Protein AF-F9RME2-F1 (afdb_monomer_lite)

InterPro domains:
  IPR056974 Tail assembly protein gp4-like [PF23746] (4-68)

Foldseek 3Di:
DDDDDDDDDPVVVVVQVLLQPDCADVPRGDSDDPVVVVVDDPVSVVVSVVVVVVVVVVVVVVVVVVVVD

Sequence (69 aa):
EPNYVLVRSNIKAGVALMRRQIKSIGDIQGPMSPADIKGLHAADLDIIQAHIKAMDTAAAQALIARGKS

pLDDT: mean 85.05, std 7.27, range [50.03, 92.44]

Radius of gyration: 16.54 Å; chains: 1; bounding box: 45×44×39 Å

Structure (mmCIF, N/CA/C/O backbone):
data_AF-F9RME2-F1
#
_entry.id   AF-F9RME2-F1
#
loop_
_atom_site.group_PDB
_atom_site.id
_atom_site.type_symbol
_atom_site.label_atom_id
_atom_site.label_alt_id
_atom_site.label_comp_id
_atom_site.label_asym_id
_atom_site.label_entity_id
_atom_site.label_seq_id
_atom_site.pdbx_PDB_ins_code
_atom_site.Cartn_x
_atom_site.Cartn_y
_atom_site.Cartn_z
_atom_site.occupancy
_atom_site.B_iso_or_equiv
_atom_site.auth_seq_id
_atom_site.auth_comp_id
_atom_site.auth_asym_id
_atom_site.auth_atom_id
_atom_site.pdbx_PDB_model_num
ATOM 1 N N . GLU A 1 1 ? 25.336 30.785 7.452 1.00 62.66 1 GLU A N 1
ATOM 2 C CA . GLU A 1 1 ? 25.435 29.536 6.666 1.00 62.66 1 GLU A CA 1
ATOM 3 C C . GLU A 1 1 ? 24.035 28.977 6.442 1.00 62.66 1 GLU A C 1
ATOM 5 O O . GLU A 1 1 ? 23.206 29.145 7.335 1.00 62.66 1 GLU A O 1
ATOM 10 N N . PRO A 1 2 ? 23.714 28.386 5.280 1.00 70.56 2 PRO A N 1
ATOM 11 C CA . PRO A 1 2 ? 22.417 27.747 5.085 1.00 70.56 2 PRO A CA 1
ATOM 12 C C . PRO A 1 2 ? 22.310 26.483 5.952 1.00 70.56 2 PRO A C 1
ATOM 14 O O . PRO A 1 2 ? 23.174 25.612 5.905 1.00 70.56 2 PRO A O 1
ATOM 17 N N . ASN A 1 3 ? 21.242 26.396 6.747 1.00 78.25 3 ASN A N 1
ATOM 18 C CA . ASN A 1 3 ? 20.925 25.236 7.576 1.00 78.25 3 ASN A CA 1
ATOM 19 C C . ASN A 1 3 ? 20.059 24.256 6.769 1.00 78.25 3 ASN A C 1
ATOM 21 O O . ASN A 1 3 ? 18.899 24.547 6.474 1.00 78.25 3 ASN A O 1
ATOM 25 N N . TYR A 1 4 ? 20.625 23.109 6.397 1.00 81.44 4 TYR A N 1
ATOM 26 C CA . TYR A 1 4 ? 19.905 22.052 5.690 1.00 81.44 4 TYR A CA 1
ATOM 27 C C . TYR A 1 4 ? 19.341 21.042 6.689 1.00 81.44 4 TYR A C 1
ATOM 29 O O . TYR A 1 4 ? 20.086 20.395 7.422 1.00 81.44 4 TYR A O 1
ATOM 37 N N . VAL A 1 5 ? 18.019 20.869 6.684 1.00 80.88 5 VAL A N 1
ATOM 38 C CA . VAL A 1 5 ? 17.319 19.915 7.554 1.00 80.88 5 VAL A CA 1
ATOM 39 C C . VAL A 1 5 ? 16.790 18.751 6.721 1.00 80.88 5 VAL A C 1
ATOM 41 O O . VAL A 1 5 ? 16.134 18.945 5.697 1.00 80.88 5 VAL A O 1
ATOM 44 N N . LEU A 1 6 ? 17.052 17.523 7.171 1.00 83.06 6 LEU A N 1
ATOM 45 C CA . LEU A 1 6 ? 16.488 16.319 6.566 1.00 83.06 6 LEU A CA 1
ATOM 46 C C . LEU A 1 6 ? 14.997 16.218 6.902 1.00 83.06 6 LEU A C 1
ATOM 48 O O . LEU A 1 6 ? 14.623 15.943 8.042 1.00 83.06 6 LEU A O 1
ATOM 52 N N . VAL A 1 7 ? 14.140 16.397 5.897 1.00 79.12 7 VAL A N 1
ATOM 53 C CA . VAL A 1 7 ? 12.685 16.261 6.044 1.00 79.12 7 VAL A CA 1
ATOM 54 C C . VAL A 1 7 ? 12.231 14.918 5.477 1.00 79.12 7 VAL A C 1
ATOM 56 O O . VAL A 1 7 ? 12.552 14.553 4.343 1.00 79.12 7 VAL A O 1
ATOM 59 N N . ARG A 1 8 ? 11.459 14.160 6.264 1.00 81.06 8 ARG A N 1
ATOM 60 C CA . ARG A 1 8 ? 10.845 12.912 5.794 1.00 81.06 8 ARG A CA 1
ATOM 61 C C . ARG A 1 8 ? 9.699 13.236 4.840 1.00 81.06 8 ARG A C 1
ATOM 63 O O . ARG A 1 8 ? 8.815 14.022 5.159 1.00 81.06 8 ARG A O 1
ATOM 70 N N . SER A 1 9 ? 9.684 12.589 3.678 1.00 87.81 9 SER A N 1
ATOM 71 C CA . SER A 1 9 ? 8.542 12.672 2.768 1.00 87.81 9 SER A CA 1
ATOM 72 C C . SER A 1 9 ? 7.406 11.794 3.290 1.00 87.81 9 SER A C 1
ATOM 74 O O . SER A 1 9 ? 7.534 10.567 3.317 1.00 87.81 9 SER A O 1
ATOM 76 N N . ASN A 1 10 ? 6.286 12.420 3.656 1.00 86.50 10 ASN A N 1
ATOM 77 C CA . ASN A 1 10 ? 5.074 11.716 4.085 1.00 86.50 10 ASN A CA 1
ATOM 78 C C . ASN A 1 10 ? 4.576 10.739 3.011 1.00 86.50 10 ASN A C 1
ATOM 80 O O . ASN A 1 10 ? 4.185 9.620 3.328 1.00 86.50 10 ASN A O 1
ATOM 84 N N . ILE A 1 11 ? 4.690 11.119 1.733 1.00 86.56 11 ILE A N 1
ATOM 85 C CA . ILE A 1 11 ? 4.325 10.262 0.598 1.00 86.56 11 ILE A CA 1
ATOM 86 C C . ILE A 1 11 ? 5.199 9.003 0.575 1.00 86.56 11 ILE A C 1
ATOM 88 O O . ILE A 1 11 ? 4.681 7.889 0.537 1.00 86.56 11 ILE A O 1
ATOM 92 N N . LYS A 1 12 ? 6.530 9.151 0.658 1.00 86.69 12 LYS A N 1
ATOM 93 C CA . LYS A 1 12 ? 7.444 7.993 0.662 1.00 86.69 12 LYS A CA 1
ATOM 94 C C . LYS A 1 12 ? 7.215 7.087 1.873 1.00 86.69 12 LYS A C 1
ATOM 96 O O . LYS A 1 12 ? 7.318 5.869 1.741 1.00 86.69 12 LYS A O 1
ATOM 101 N N . ALA A 1 13 ? 6.898 7.666 3.031 1.00 86.88 13 ALA A N 1
ATOM 102 C CA . ALA A 1 13 ? 6.570 6.908 4.232 1.00 86.88 13 ALA A CA 1
ATOM 103 C C . ALA A 1 13 ? 5.270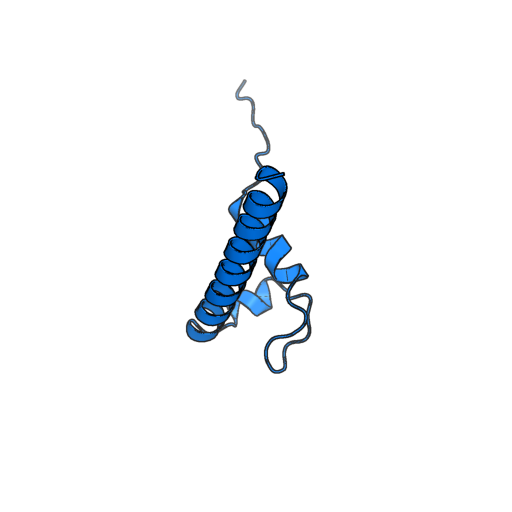 6.103 4.062 1.00 86.88 13 ALA A C 1
ATOM 105 O O . ALA A 1 13 ? 5.259 4.910 4.360 1.00 86.88 13 ALA A O 1
ATOM 106 N N . GLY A 1 14 ? 4.215 6.717 3.515 1.00 86.94 14 GLY A N 1
ATOM 107 C CA . GLY A 1 14 ? 2.943 6.045 3.238 1.00 86.94 14 GLY A CA 1
ATOM 108 C C . GLY A 1 14 ? 3.094 4.888 2.251 1.00 86.94 14 GLY A C 1
ATOM 109 O O . GLY A 1 14 ? 2.670 3.771 2.537 1.00 86.94 14 GLY A O 1
ATOM 110 N N . VAL A 1 15 ? 3.801 5.109 1.139 1.00 87.19 15 VAL A N 1
ATOM 111 C CA . VAL A 1 15 ? 4.083 4.051 0.152 1.00 87.19 15 VAL A CA 1
ATOM 112 C C . VAL A 1 15 ? 4.886 2.903 0.773 1.00 87.19 15 VAL A C 1
ATOM 114 O O . VAL A 1 15 ? 4.620 1.736 0.495 1.00 87.19 15 VAL A O 1
ATOM 117 N N . ALA A 1 16 ? 5.862 3.202 1.635 1.00 88.44 16 ALA A N 1
ATOM 118 C CA . ALA A 1 16 ? 6.648 2.170 2.309 1.00 88.44 16 ALA A CA 1
ATOM 119 C C . ALA A 1 16 ? 5.814 1.331 3.292 1.00 88.44 16 ALA A C 1
ATOM 121 O O . ALA A 1 16 ? 6.048 0.128 3.402 1.00 88.44 16 ALA A O 1
ATOM 122 N N . LEU A 1 17 ? 4.859 1.945 3.995 1.00 88.88 17 LEU A N 1
ATOM 123 C CA . LEU A 1 17 ? 3.937 1.236 4.886 1.00 88.88 17 LEU A CA 1
ATOM 124 C C . LEU A 1 17 ? 2.980 0.345 4.097 1.00 88.88 17 LEU A C 1
ATOM 126 O O . LEU A 1 17 ? 2.903 -0.847 4.378 1.00 88.88 17 LEU A O 1
ATOM 130 N N . MET A 1 18 ? 2.346 0.895 3.064 1.00 88.50 18 MET A N 1
ATOM 131 C CA . MET A 1 18 ? 1.433 0.162 2.190 1.00 88.50 18 MET A CA 1
ATOM 132 C C . MET A 1 18 ? 2.091 -1.103 1.615 1.00 88.50 18 MET A C 1
ATOM 134 O O . MET A 1 18 ? 1.565 -2.203 1.769 1.00 88.50 18 MET A O 1
ATOM 138 N N . ARG A 1 19 ? 3.316 -0.990 1.086 1.00 90.06 19 ARG A N 1
ATOM 139 C CA . ARG A 1 19 ? 4.093 -2.134 0.567 1.00 90.06 19 ARG A CA 1
ATOM 140 C C . ARG A 1 19 ? 4.330 -3.249 1.582 1.00 90.06 19 ARG A C 1
ATOM 142 O O . ARG A 1 19 ? 4.432 -4.410 1.199 1.00 90.06 19 ARG A O 1
ATOM 149 N N . ARG A 1 20 ? 4.471 -2.892 2.862 1.00 90.31 20 ARG A N 1
ATOM 150 C CA . ARG A 1 20 ? 4.686 -3.842 3.964 1.00 90.31 20 ARG A CA 1
ATOM 151 C C . ARG A 1 20 ? 3.401 -4.519 4.421 1.00 90.31 20 ARG A C 1
ATOM 153 O O . ARG A 1 20 ? 3.473 -5.603 4.984 1.00 90.31 20 ARG A O 1
ATOM 160 N N . GLN A 1 21 ? 2.258 -3.874 4.209 1.00 87.44 21 GLN A N 1
ATOM 161 C CA . GLN A 1 21 ? 0.944 -4.409 4.560 1.00 87.44 21 GLN A CA 1
ATOM 162 C C . GLN A 1 21 ? 0.404 -5.367 3.493 1.00 87.44 21 GLN A C 1
ATOM 164 O O . GLN A 1 21 ? -0.408 -6.234 3.807 1.00 87.44 21 GLN A O 1
ATOM 169 N N . ILE A 1 22 ? 0.864 -5.241 2.247 1.00 86.50 22 ILE A N 1
ATOM 170 C CA . ILE A 1 22 ? 0.490 -6.157 1.171 1.00 86.50 22 ILE A CA 1
ATOM 171 C C . ILE A 1 22 ? 1.111 -7.529 1.437 1.00 86.50 22 ILE A C 1
ATOM 173 O O . ILE A 1 22 ? 2.332 -7.686 1.412 1.00 86.50 22 ILE A O 1
ATOM 177 N N . LYS A 1 23 ? 0.250 -8.525 1.671 1.00 86.69 23 LYS A N 1
ATOM 178 C CA . LYS A 1 23 ? 0.637 -9.931 1.836 1.00 86.69 23 LYS A CA 1
ATOM 179 C C . LYS A 1 23 ? 0.833 -10.643 0.496 1.00 86.69 23 LYS A C 1
ATOM 181 O O . LYS A 1 23 ? 1.757 -11.437 0.382 1.00 86.69 23 LYS A O 1
ATOM 186 N N . SER A 1 24 ? -0.015 -10.369 -0.493 1.00 85.25 24 SER A N 1
ATOM 187 C CA . SER A 1 24 ? 0.126 -10.854 -1.870 1.00 85.25 24 SER A CA 1
ATOM 188 C C . SER A 1 24 ? -0.787 -10.078 -2.829 1.00 85.25 24 SER A C 1
ATOM 190 O O . SER A 1 24 ? -1.812 -9.544 -2.400 1.00 85.25 24 SER A O 1
ATOM 192 N N . ILE A 1 25 ? -0.429 -10.027 -4.116 1.00 80.44 25 ILE A N 1
ATOM 193 C CA . ILE A 1 25 ? -1.271 -9.545 -5.228 1.00 80.44 25 ILE A CA 1
ATOM 194 C C . ILE A 1 25 ? -1.088 -10.514 -6.395 1.00 80.44 25 ILE A C 1
ATOM 196 O O . ILE A 1 25 ? -0.008 -10.570 -6.979 1.00 80.44 25 ILE A O 1
ATOM 200 N N . GLY A 1 26 ? -2.125 -11.290 -6.720 1.00 79.50 26 GLY A N 1
ATOM 201 C CA . GLY A 1 26 ? -2.003 -12.376 -7.698 1.00 79.50 26 GLY A CA 1
ATOM 202 C C . GLY A 1 26 ? -0.866 -13.329 -7.316 1.00 79.50 26 GLY A C 1
ATOM 203 O O . GLY A 1 26 ? -0.844 -13.849 -6.198 1.00 79.50 26 GLY A O 1
ATOM 204 N N . ASP A 1 27 ? 0.102 -13.487 -8.220 1.00 82.06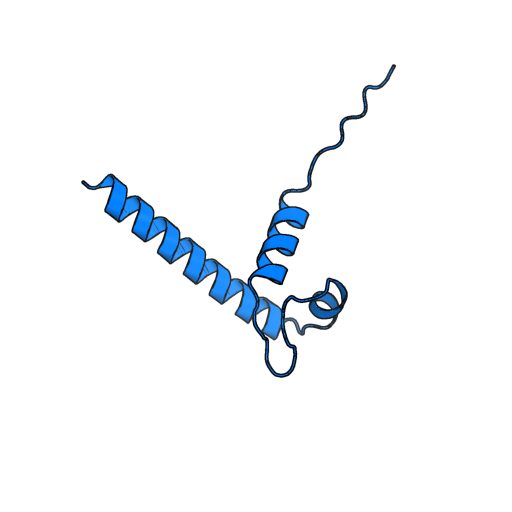 27 ASP A N 1
ATOM 205 C CA . ASP A 1 27 ? 1.289 -14.331 -8.029 1.00 82.06 27 ASP A CA 1
ATOM 206 C C . ASP A 1 27 ? 2.423 -13.640 -7.247 1.00 82.06 27 ASP A C 1
ATOM 208 O O . ASP A 1 27 ? 3.384 -14.289 -6.827 1.00 82.06 27 ASP A O 1
ATOM 212 N N . ILE A 1 28 ? 2.325 -12.327 -7.012 1.00 80.31 28 ILE A N 1
ATOM 213 C CA . ILE A 1 28 ? 3.331 -11.565 -6.267 1.00 80.31 28 ILE A CA 1
ATOM 214 C C . ILE A 1 28 ? 3.135 -11.822 -4.773 1.00 80.31 28 ILE A C 1
ATOM 216 O O . ILE A 1 28 ? 2.118 -11.439 -4.192 1.00 80.31 28 ILE A O 1
ATOM 220 N N . GLN A 1 29 ? 4.129 -12.436 -4.132 1.00 84.75 29 GLN A N 1
ATOM 221 C CA . GLN A 1 29 ? 4.174 -12.606 -2.679 1.00 84.75 29 GLN A CA 1
ATOM 222 C C . GLN A 1 29 ? 4.747 -11.347 -2.011 1.00 84.75 29 GLN A C 1
ATOM 224 O O . GLN A 1 29 ? 5.725 -10.769 -2.481 1.00 84.75 29 GLN A O 1
ATOM 229 N N . GLY A 1 30 ? 4.130 -10.906 -0.918 1.00 81.62 30 GLY A N 1
ATOM 230 C CA . GLY A 1 30 ? 4.556 -9.740 -0.143 1.00 81.62 30 GLY A CA 1
ATOM 231 C C . GLY A 1 30 ? 5.664 -10.060 0.870 1.00 81.62 30 GLY A C 1
ATOM 232 O O . GLY A 1 30 ? 5.876 -11.233 1.188 1.00 81.62 30 GLY A O 1
ATOM 233 N N . PRO A 1 31 ? 6.359 -9.049 1.437 1.00 86.38 31 PRO A N 1
ATOM 234 C CA . PRO A 1 31 ? 6.203 -7.598 1.245 1.00 86.38 31 PRO A CA 1
ATOM 235 C C . PRO A 1 31 ? 6.736 -7.095 -0.102 1.00 86.38 31 PRO A C 1
ATOM 237 O O . PRO A 1 31 ? 7.846 -7.444 -0.497 1.00 86.38 31 PRO A O 1
ATOM 240 N N . MET A 1 32 ? 6.003 -6.199 -0.768 1.00 88.75 32 MET A N 1
ATOM 241 C CA . MET A 1 32 ? 6.379 -5.748 -2.114 1.00 88.75 32 MET A CA 1
ATOM 242 C C . MET A 1 32 ? 7.659 -4.906 -2.129 1.00 88.75 32 MET A C 1
ATOM 244 O O . MET A 1 32 ? 7.864 -4.003 -1.304 1.00 88.75 32 MET A O 1
ATOM 248 N N . SER A 1 33 ? 8.498 -5.122 -3.135 1.00 87.88 33 SER A N 1
ATOM 249 C CA . SER A 1 33 ? 9.640 -4.275 -3.466 1.00 87.88 33 SER A CA 1
ATOM 250 C C . SER A 1 33 ? 9.182 -2.954 -4.126 1.00 87.88 33 SER A C 1
ATOM 252 O O . SER A 1 33 ? 8.035 -2.828 -4.559 1.00 87.88 33 SER A O 1
ATOM 254 N N . PRO A 1 34 ? 10.031 -1.907 -4.196 1.00 86.38 34 PRO A N 1
ATOM 255 C CA . PRO A 1 34 ? 9.680 -0.697 -4.938 1.00 86.38 34 PRO A CA 1
ATOM 256 C C . PRO A 1 34 ? 9.631 -0.948 -6.452 1.00 86.38 34 PRO A C 1
ATOM 258 O O . PRO A 1 34 ? 8.987 -0.183 -7.165 1.00 86.38 34 PRO A O 1
ATOM 261 N N . ALA A 1 35 ? 10.340 -1.971 -6.942 1.00 87.94 35 ALA A N 1
ATOM 262 C CA . ALA A 1 35 ? 10.318 -2.361 -8.346 1.00 87.94 35 ALA A CA 1
ATOM 263 C C . ALA A 1 35 ? 8.982 -3.022 -8.702 1.00 87.94 35 ALA A C 1
ATOM 265 O O . ALA A 1 35 ? 8.427 -2.712 -9.750 1.00 87.94 35 ALA A O 1
ATOM 266 N N . ASP A 1 36 ? 8.421 -3.817 -7.788 1.00 86.62 36 ASP A N 1
ATOM 267 C CA . ASP A 1 36 ? 7.149 -4.513 -8.004 1.00 86.62 36 ASP A CA 1
ATOM 268 C C . ASP A 1 36 ? 6.012 -3.507 -8.206 1.00 86.62 36 ASP A C 1
ATOM 270 O O . ASP A 1 36 ? 5.222 -3.657 -9.127 1.00 86.62 36 ASP A O 1
ATOM 274 N N . ILE A 1 37 ? 5.991 -2.412 -7.428 1.00 85.81 37 ILE A N 1
ATOM 275 C CA . ILE A 1 37 ? 5.019 -1.320 -7.622 1.00 85.81 37 ILE A CA 1
ATOM 276 C C . ILE A 1 37 ? 5.122 -0.699 -9.015 1.00 85.81 37 ILE A C 1
ATOM 278 O O . ILE A 1 37 ? 4.104 -0.347 -9.602 1.00 85.81 37 ILE A O 1
ATOM 282 N N . LYS A 1 38 ? 6.337 -0.535 -9.546 1.00 86.06 38 LYS A N 1
ATOM 283 C CA . LYS A 1 38 ? 6.530 0.049 -10.881 1.00 86.06 38 LYS A CA 1
ATOM 284 C C . LYS A 1 38 ? 6.068 -0.882 -12.002 1.00 86.06 38 LYS A C 1
ATOM 286 O O . LYS A 1 38 ? 5.842 -0.398 -13.104 1.00 86.06 38 LYS A O 1
ATOM 291 N N . GLY A 1 39 ? 5.981 -2.185 -11.733 1.00 87.00 39 GLY A N 1
ATOM 292 C CA . GLY A 1 39 ? 5.505 -3.190 -12.680 1.00 87.00 39 GLY A CA 1
ATOM 293 C C . GLY A 1 39 ? 3.989 -3.389 -12.673 1.00 87.00 39 GLY A C 1
ATOM 294 O O . GLY A 1 39 ? 3.483 -4.089 -13.544 1.00 87.00 39 GLY A O 1
ATOM 295 N N . LEU A 1 40 ? 3.269 -2.795 -11.717 1.00 85.81 40 LEU A N 1
ATOM 296 C CA . LEU A 1 40 ? 1.815 -2.906 -11.633 1.00 85.81 40 LEU A CA 1
ATOM 297 C C . LEU A 1 40 ? 1.126 -2.140 -12.762 1.00 85.81 40 LEU A C 1
ATOM 299 O O . LEU A 1 40 ? 1.532 -1.030 -13.121 1.00 85.81 40 LEU A O 1
ATOM 303 N N . HIS A 1 41 ? 0.038 -2.705 -13.281 1.00 89.50 41 HIS A N 1
ATOM 304 C CA . HIS A 1 41 ? -0.820 -1.995 -14.215 1.00 89.50 41 HIS A CA 1
ATOM 305 C C . HIS A 1 41 ? -1.652 -0.938 -13.468 1.00 89.50 41 HIS A C 1
ATOM 307 O O . HIS A 1 41 ? -1.900 -1.052 -12.268 1.00 89.50 41 HIS A O 1
ATOM 313 N N . ALA A 1 42 ? -2.142 0.083 -14.178 1.00 88.56 42 ALA A N 1
ATOM 314 C CA . ALA A 1 42 ? -2.983 1.128 -13.580 1.00 88.56 42 ALA A CA 1
ATOM 315 C C . ALA A 1 42 ? -4.206 0.548 -12.841 1.00 88.56 42 ALA A C 1
ATOM 317 O O . ALA A 1 42 ? -4.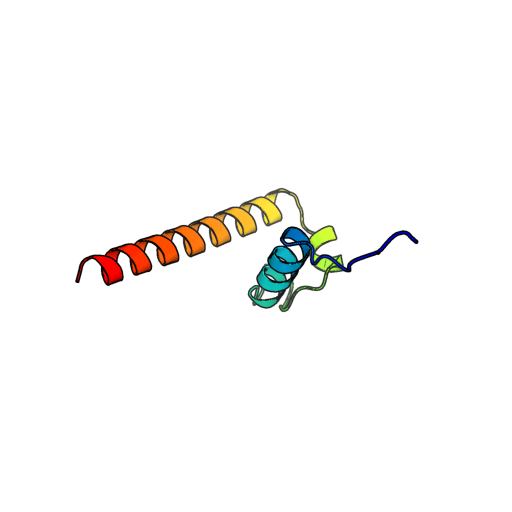533 0.980 -11.742 1.00 88.56 42 ALA A O 1
ATOM 318 N N . ALA A 1 43 ? -4.809 -0.502 -13.403 1.00 88.19 43 ALA A N 1
ATOM 319 C CA . ALA A 1 43 ? -5.928 -1.214 -12.788 1.00 88.19 43 ALA A CA 1
ATOM 320 C C . ALA A 1 43 ? -5.565 -1.855 -11.432 1.00 88.19 43 ALA A C 1
ATOM 322 O O . ALA A 1 43 ? -6.369 -1.822 -10.504 1.00 88.19 43 ALA A O 1
ATOM 323 N N . ASP A 1 44 ? -4.351 -2.396 -11.287 1.00 85.69 44 ASP A N 1
ATOM 324 C CA . ASP A 1 44 ? -3.894 -2.971 -10.016 1.00 85.69 44 ASP A CA 1
ATOM 325 C C . ASP A 1 44 ? -3.707 -1.874 -8.961 1.00 85.69 44 ASP A C 1
ATOM 327 O O . ASP A 1 44 ? -4.064 -2.045 -7.793 1.00 85.69 44 ASP A O 1
ATOM 331 N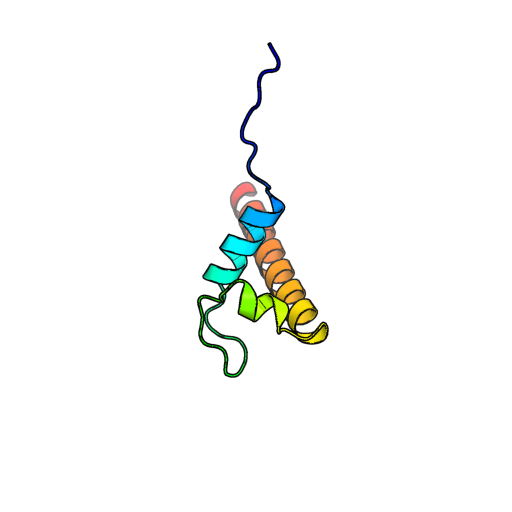 N . LEU A 1 45 ? -3.190 -0.714 -9.382 1.00 87.06 45 LEU A N 1
ATOM 332 C CA . LE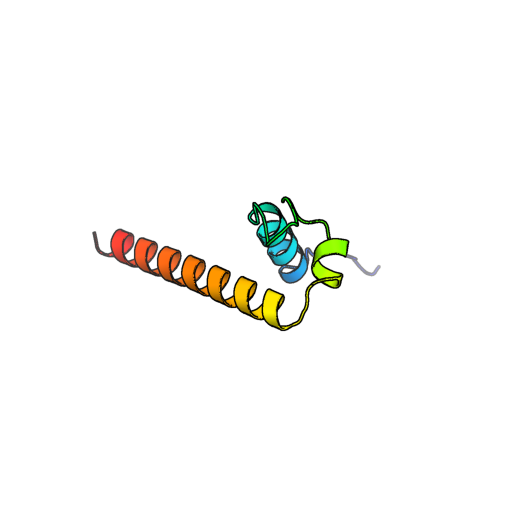U A 1 45 ? -3.035 0.458 -8.519 1.00 87.06 45 LEU A CA 1
ATOM 333 C C . LEU A 1 45 ? -4.391 0.987 -8.033 1.00 87.06 45 LEU A C 1
ATOM 335 O O . LEU A 1 45 ? -4.516 1.327 -6.855 1.00 87.06 45 LEU A O 1
ATOM 339 N N . ASP A 1 46 ? -5.413 0.993 -8.891 1.00 90.19 46 ASP A N 1
ATOM 340 C CA . ASP A 1 46 ? -6.776 1.391 -8.520 1.00 90.19 46 ASP A CA 1
ATOM 341 C C . ASP A 1 46 ? -7.386 0.444 -7.477 1.00 90.19 46 ASP A C 1
ATOM 343 O O . ASP A 1 46 ? -8.006 0.893 -6.507 1.00 90.19 46 ASP A O 1
ATOM 347 N N . ILE A 1 47 ? -7.163 -0.867 -7.619 1.00 88.38 47 ILE A N 1
ATOM 348 C CA . ILE A 1 47 ? -7.621 -1.872 -6.648 1.00 88.38 47 ILE A CA 1
ATOM 349 C C . ILE A 1 47 ? -6.945 -1.657 -5.288 1.00 88.38 47 ILE A C 1
ATOM 351 O O . ILE A 1 47 ? -7.621 -1.636 -4.254 1.00 88.38 47 ILE A O 1
ATOM 355 N N . ILE A 1 48 ? -5.624 -1.446 -5.276 1.00 87.31 48 ILE A N 1
ATOM 356 C CA . ILE A 1 48 ? -4.874 -1.131 -4.051 1.00 87.31 48 ILE A CA 1
ATOM 357 C C . ILE A 1 48 ? -5.442 0.134 -3.399 1.00 87.31 48 ILE A C 1
ATOM 359 O O . ILE A 1 48 ? -5.710 0.153 -2.194 1.00 87.31 48 ILE A O 1
ATOM 363 N N . GLN A 1 49 ? -5.678 1.182 -4.190 1.00 88.75 49 GLN A N 1
ATOM 364 C CA . GLN A 1 49 ? -6.205 2.451 -3.701 1.00 88.75 49 GLN A CA 1
ATOM 365 C C . GLN A 1 49 ? -7.610 2.308 -3.099 1.00 88.75 49 GLN A C 1
ATOM 367 O O . GLN A 1 49 ? -7.900 2.919 -2.063 1.00 88.75 49 GLN A O 1
ATOM 372 N N . ALA A 1 50 ? -8.473 1.491 -3.707 1.00 90.62 50 ALA A N 1
ATOM 373 C CA . ALA A 1 50 ? -9.804 1.193 -3.190 1.00 90.62 50 ALA A CA 1
ATOM 374 C C . ALA A 1 50 ? -9.742 0.464 -1.839 1.00 90.62 50 ALA A C 1
ATOM 376 O O . ALA A 1 50 ? -10.473 0.821 -0.912 1.00 90.62 50 ALA A O 1
ATOM 377 N N . HIS A 1 51 ? -8.836 -0.509 -1.697 1.00 88.62 51 HIS A N 1
ATOM 378 C CA . HIS A 1 51 ? -8.666 -1.246 -0.446 1.00 88.62 51 HIS A CA 1
ATOM 379 C C . HIS A 1 51 ? -8.154 -0.349 0.688 1.00 88.62 51 HIS A C 1
ATOM 381 O O . HIS A 1 51 ? -8.712 -0.365 1.785 1.00 88.62 51 HIS A O 1
ATOM 387 N N . ILE A 1 52 ? -7.161 0.502 0.411 1.00 87.25 52 ILE A N 1
ATOM 388 C CA . ILE A 1 52 ? -6.648 1.485 1.380 1.00 87.25 52 ILE A CA 1
ATOM 389 C C . ILE A 1 52 ? -7.772 2.413 1.846 1.00 87.25 52 ILE A C 1
ATOM 391 O O . ILE A 1 52 ? -7.969 2.594 3.044 1.00 87.25 52 ILE A O 1
ATOM 395 N N . LYS A 1 53 ? -8.580 2.937 0.915 1.00 90.06 53 LYS A N 1
ATOM 396 C CA . LYS A 1 53 ? -9.712 3.810 1.254 1.00 90.06 53 LYS A CA 1
ATOM 397 C C . LYS A 1 53 ? -10.739 3.107 2.147 1.00 90.06 53 LYS A C 1
ATOM 399 O O . LYS A 1 53 ? -11.306 3.734 3.046 1.00 90.06 53 LYS A O 1
ATOM 404 N N . ALA A 1 54 ? -10.983 1.817 1.920 1.00 90.25 54 ALA A N 1
ATOM 405 C CA . ALA A 1 54 ? -11.861 1.021 2.770 1.00 90.25 54 ALA A CA 1
ATOM 406 C C . ALA A 1 54 ? -11.284 0.860 4.188 1.00 90.25 54 ALA A C 1
ATOM 408 O O . ALA A 1 54 ? -12.013 1.043 5.164 1.00 90.25 54 ALA A O 1
ATOM 409 N N . MET A 1 55 ? -9.977 0.598 4.309 1.00 87.81 55 MET A N 1
ATOM 410 C CA . MET A 1 55 ? -9.284 0.519 5.602 1.00 87.81 55 MET A CA 1
ATOM 411 C C . MET A 1 55 ? -9.340 1.846 6.366 1.00 87.81 55 MET A C 1
ATOM 413 O O . MET A 1 55 ? -9.683 1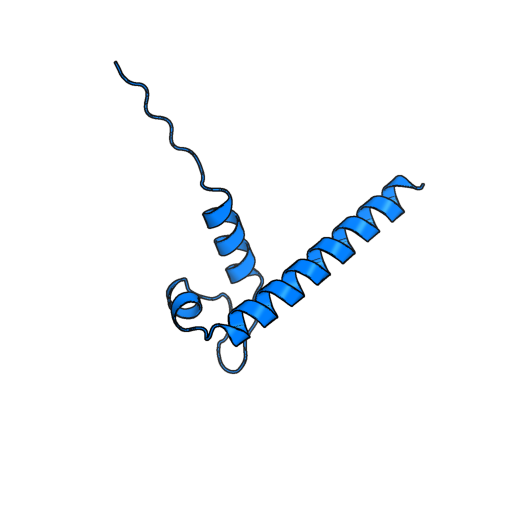.852 7.548 1.00 87.81 55 MET A O 1
ATOM 417 N N . ASP A 1 56 ? -9.071 2.965 5.691 1.00 88.69 56 ASP A N 1
ATOM 418 C CA . ASP A 1 56 ? -9.133 4.304 6.289 1.00 88.69 56 ASP A CA 1
ATOM 419 C C . ASP A 1 56 ? -10.551 4.636 6.770 1.00 88.69 56 ASP A C 1
ATOM 421 O O . ASP A 1 56 ? -10.742 5.159 7.870 1.00 88.69 56 ASP A O 1
ATOM 425 N N . THR A 1 57 ? -11.565 4.271 5.980 1.00 92.44 57 THR A N 1
ATOM 426 C CA . THR A 1 57 ? -12.975 4.461 6.351 1.00 92.44 57 THR A CA 1
ATOM 427 C C . THR A 1 57 ? -13.334 3.642 7.591 1.00 92.44 57 THR A C 1
ATOM 429 O O . THR A 1 57 ? -13.941 4.172 8.522 1.00 92.44 57 THR A O 1
ATOM 432 N N . ALA A 1 58 ? -12.928 2.371 7.641 1.00 91.19 58 ALA A N 1
ATOM 433 C CA . ALA A 1 58 ? -13.169 1.502 8.790 1.00 91.19 58 ALA A CA 1
ATOM 434 C C . ALA A 1 58 ? -12.458 2.014 10.057 1.00 91.19 58 ALA A C 1
ATOM 436 O O . ALA A 1 58 ? -13.052 2.039 11.136 1.00 91.19 58 ALA A O 1
ATOM 437 N N . ALA A 1 59 ? -11.215 2.487 9.929 1.00 88.94 59 ALA A N 1
ATOM 438 C CA . ALA A 1 59 ? -10.466 3.079 11.034 1.00 88.94 59 ALA A CA 1
ATOM 439 C C . ALA A 1 59 ? -11.134 4.362 11.560 1.00 88.94 59 ALA A C 1
ATOM 441 O O . ALA A 1 59 ? -11.279 4.534 12.773 1.00 88.94 59 ALA A O 1
ATOM 442 N N . ALA A 1 60 ? -11.604 5.235 10.664 1.00 90.25 60 ALA A N 1
ATOM 443 C CA . ALA A 1 60 ? -12.339 6.442 11.035 1.00 90.25 60 ALA A CA 1
ATOM 444 C C . ALA A 1 60 ? -13.655 6.115 11.762 1.00 90.25 60 ALA A C 1
ATOM 446 O O . ALA A 1 60 ? -13.968 6.727 12.784 1.00 90.25 60 ALA A O 1
ATOM 447 N N . GLN A 1 61 ? -14.404 5.115 11.289 1.00 91.81 61 GLN A N 1
ATOM 448 C CA . GLN A 1 61 ? -15.627 4.654 11.952 1.00 91.81 61 GLN A CA 1
ATOM 449 C C . GLN A 1 61 ? -15.352 4.085 13.349 1.00 91.81 61 GLN A C 1
ATOM 451 O O . GLN A 1 61 ? -16.074 4.414 14.290 1.00 91.81 61 GLN A O 1
ATOM 456 N N . ALA A 1 62 ? -14.290 3.291 13.510 1.00 89.94 62 ALA A N 1
ATOM 457 C CA . ALA A 1 62 ? -13.887 2.756 14.809 1.00 89.94 62 ALA A CA 1
ATOM 458 C C . ALA A 1 62 ? -13.508 3.870 15.803 1.00 89.94 62 ALA A C 1
ATOM 460 O O . ALA A 1 62 ? -13.872 3.805 16.978 1.00 89.94 62 ALA A O 1
ATOM 461 N N . LEU A 1 63 ? -12.832 4.924 15.334 1.00 89.88 63 LEU A N 1
ATOM 462 C CA . LEU A 1 63 ? -12.526 6.103 16.150 1.00 89.88 63 LEU A CA 1
ATOM 463 C C . LEU A 1 63 ? -13.792 6.850 16.583 1.00 89.88 63 LEU A C 1
ATOM 465 O O . LEU A 1 63 ? -13.910 7.206 17.753 1.00 89.88 63 LEU A O 1
ATOM 469 N N . ILE A 1 64 ? -14.754 7.042 15.675 1.00 90.06 64 ILE A N 1
ATOM 470 C CA . ILE A 1 64 ? -16.050 7.660 15.999 1.00 90.06 64 ILE A CA 1
ATOM 471 C C . ILE A 1 64 ? -16.810 6.817 17.028 1.00 90.06 64 ILE A C 1
ATOM 473 O O . ILE A 1 64 ? -17.352 7.370 17.980 1.00 90.06 64 ILE A O 1
ATOM 477 N N . ALA A 1 65 ? -16.841 5.493 16.858 1.00 86.62 65 ALA A N 1
ATOM 478 C CA . ALA A 1 65 ? -17.499 4.587 17.795 1.00 86.62 65 ALA A CA 1
ATOM 479 C C . ALA A 1 65 ? -16.866 4.655 19.192 1.00 86.62 65 ALA A C 1
ATOM 481 O O . ALA A 1 65 ? -17.581 4.668 20.186 1.00 86.62 65 ALA A O 1
ATOM 482 N N . ARG A 1 66 ? -15.534 4.769 19.267 1.00 81.44 66 ARG A N 1
ATOM 483 C CA . ARG A 1 66 ? -14.803 4.924 20.531 1.00 81.44 66 ARG A CA 1
ATOM 484 C C . ARG A 1 66 ? -15.022 6.289 21.192 1.00 81.44 66 ARG A C 1
ATOM 486 O O . ARG A 1 66 ? -15.058 6.357 22.412 1.00 81.44 66 ARG A O 1
ATOM 493 N N . GLY A 1 67 ? -15.128 7.363 20.410 1.00 75.88 67 GLY A N 1
ATOM 494 C CA . GLY A 1 67 ? -15.354 8.724 20.913 1.00 75.88 67 GLY A CA 1
ATOM 495 C C . GLY A 1 67 ? -16.809 9.036 21.283 1.00 75.88 67 GLY A C 1
ATOM 496 O O . GLY A 1 67 ? -17.076 10.115 21.799 1.00 75.88 67 GLY A O 1
ATOM 497 N N . LYS A 1 68 ? -17.744 8.121 20.996 1.00 57.84 68 LYS A N 1
ATOM 498 C CA . LYS A 1 68 ? -19.166 8.212 21.367 1.00 57.84 68 LYS A CA 1
ATOM 499 C C . LYS A 1 68 ? -19.512 7.495 22.685 1.00 57.84 68 LYS A C 1
ATOM 501 O O . LYS A 1 68 ? -20.698 7.390 22.994 1.00 57.84 68 LYS A O 1
ATOM 506 N N . SER A 1 69 ? -18.511 7.027 23.431 1.00 50.03 69 SER A N 1
ATOM 507 C CA . SER A 1 69 ? -18.652 6.502 24.798 1.00 50.03 69 SER A CA 1
ATOM 508 C C . SER A 1 69 ? -18.329 7.558 25.846 1.00 50.03 69 SER A C 1
ATOM 510 O O . SER A 1 69 ? -17.393 8.351 25.597 1.00 50.03 69 SER A O 1
#

Organism: NCBI:txid870967

Secondary structure (DSSP, 8-state):
---------HHHHHHHHHHHH--EETTEESSPPHHHHHHS-HHHHHHHHHHHHHHHHHHHHHHHHHHT-